Protein AF-B8JEG2-F1 (afdb_monomer)

pLDDT: mean 85.92, std 12.26, range [55.47, 95.88]

Solvent-accessible surface area (backbone atoms only — not comparable to full-atom values): 5108 Å² total; per-residue (Å²): 84,69,77,40,60,75,85,69,54,61,93,88,61,60,70,34,65,43,34,44,24,74,44,70,71,52,41,56,50,51,51,52,33,38,30,74,67,64,41,64,32,27,72,49,80,39,79,43,79,53,98,47,100,83,55,77,74,43,64,27,36,40,31,29,25,48,53,92,45,35,65,61,49,45,53,34,29,47,76,69,68,52,58,87,37,49,51,80,131

Mean predicted aligned error: 5.69 Å

Organism: Anaeromyxobacter dehalogenans (strain ATCC BAA-258 / DSM 21875 / 2CP-1) (NCBI:txid455488)

Foldseek 3Di:
DDADAPVPPPDPFDKDWFFKFQDPVLVVLLVVLCVVLVFHKHKDKDFDDDPDPPDDTGIIIIIIGTPVCSVVSNVSCVVSVNDPGGDDD

Sequence (89 aa):
MARIPMEAFEEGTEIVRVYLAARLEEAQEVERALDGAGLEYGAETEDLAPPSAFRARRQGVGFWVDAPDADRGVEALERAGLVQGLVRR

Structure (mmCIF, N/CA/C/O backbone):
data_AF-B8JEG2-F1
#
_entry.id   AF-B8JEG2-F1
#
loop_
_atom_site.group_PDB
_atom_site.id
_atom_site.type_symbol
_atom_site.label_atom_id
_atom_site.label_alt_id
_atom_site.label_comp_id
_atom_site.label_asym_id
_atom_site.label_entity_id
_atom_site.label_seq_id
_atom_site.pdbx_PDB_ins_code
_atom_site.Cartn_x
_atom_site.Cartn_y
_atom_site.Cartn_z
_atom_site.occupancy
_atom_site.B_iso_or_equiv
_atom_site.auth_seq_id
_atom_site.auth_comp_id
_atom_site.auth_asym_id
_atom_site.auth_atom_id
_atom_site.pdbx_PDB_model_num
ATOM 1 N N . MET A 1 1 ? -13.599 2.036 -1.434 1.00 60.19 1 MET A N 1
ATOM 2 C CA . MET A 1 1 ? -13.699 3.089 -0.396 1.00 60.19 1 MET A CA 1
ATOM 3 C C . MET A 1 1 ? -12.491 3.987 -0.586 1.00 60.19 1 MET A C 1
ATOM 5 O O . MET A 1 1 ? -11.554 3.531 -1.209 1.00 60.19 1 MET A O 1
ATOM 9 N N . ALA A 1 2 ? -12.545 5.264 -0.225 1.00 71.25 2 ALA A N 1
ATOM 10 C CA . ALA A 1 2 ? -11.629 6.248 -0.798 1.00 71.25 2 ALA A CA 1
ATOM 11 C C . ALA A 1 2 ? -10.260 6.244 -0.110 1.00 71.25 2 ALA A C 1
ATOM 13 O O . ALA A 1 2 ? -10.194 6.358 1.108 1.00 71.25 2 ALA A O 1
ATOM 14 N N . ARG A 1 3 ? -9.190 6.196 -0.910 1.00 85.88 3 ARG A N 1
ATOM 15 C CA . ARG A 1 3 ? -7.861 6.704 -0.551 1.00 85.88 3 ARG A CA 1
ATOM 16 C C . ARG A 1 3 ? -7.979 7.920 0.379 1.00 85.88 3 ARG A C 1
ATOM 18 O O . ARG A 1 3 ? -8.618 8.909 0.007 1.00 85.88 3 ARG A O 1
ATOM 25 N N . ILE A 1 4 ? -7.332 7.864 1.536 1.00 88.94 4 ILE A N 1
ATOM 26 C CA . ILE A 1 4 ? -7.294 8.957 2.511 1.00 88.94 4 ILE A CA 1
ATOM 27 C C . ILE A 1 4 ? -5.936 9.670 2.459 1.00 88.94 4 ILE A C 1
ATOM 29 O O . ILE A 1 4 ? -4.928 9.058 2.092 1.00 88.94 4 ILE A O 1
ATOM 33 N N . PRO A 1 5 ? -5.870 10.982 2.753 1.00 85.50 5 PRO A N 1
ATOM 34 C CA . PRO A 1 5 ? -4.581 11.639 2.933 1.00 85.50 5 PRO A CA 1
ATOM 35 C C . PRO A 1 5 ? -3.872 11.039 4.154 1.00 85.50 5 PRO A C 1
ATOM 37 O O . PRO A 1 5 ? -4.529 10.636 5.110 1.00 85.50 5 PRO A O 1
ATOM 40 N N . MET A 1 6 ? -2.537 11.021 4.155 1.00 82.94 6 MET A N 1
ATOM 41 C CA . MET A 1 6 ? -1.769 10.471 5.284 1.00 82.94 6 MET A CA 1
ATOM 42 C C . MET A 1 6 ? -2.066 11.190 6.610 1.00 82.94 6 MET A C 1
ATOM 44 O O . MET A 1 6 ? -1.960 10.610 7.681 1.00 82.94 6 MET A O 1
ATOM 48 N N . GLU A 1 7 ? -2.475 12.453 6.543 1.00 81.19 7 GLU A N 1
ATOM 49 C CA . GLU A 1 7 ? -2.853 13.267 7.702 1.00 81.19 7 GLU A CA 1
ATOM 50 C C . GLU A 1 7 ? -4.223 12.889 8.292 1.00 81.19 7 GLU A C 1
ATOM 52 O O . GLU A 1 7 ? -4.570 13.362 9.369 1.00 81.19 7 GLU A O 1
ATOM 57 N N . ALA A 1 8 ? -5.024 12.083 7.583 1.00 81.12 8 ALA A N 1
ATOM 58 C CA . ALA A 1 8 ? -6.328 11.618 8.058 1.00 81.12 8 ALA A CA 1
ATOM 59 C C . ALA A 1 8 ? -6.255 10.315 8.864 1.00 81.12 8 ALA A C 1
ATOM 61 O O . ALA A 1 8 ? -7.260 9.936 9.463 1.00 81.12 8 ALA A O 1
ATOM 62 N N . PHE A 1 9 ? -5.100 9.647 8.901 1.00 78.62 9 PHE A N 1
ATOM 63 C CA . PHE A 1 9 ? -4.876 8.586 9.876 1.00 78.62 9 PHE A CA 1
ATOM 64 C C . PHE A 1 9 ? -4.949 9.182 11.287 1.00 78.62 9 PHE A C 1
ATOM 66 O O . PHE A 1 9 ? -4.384 10.249 11.536 1.00 78.62 9 PHE A O 1
ATOM 73 N N . GLU A 1 10 ? -5.676 8.529 12.199 1.00 75.50 10 GLU A N 1
ATOM 74 C CA . GLU A 1 10 ? -5.865 9.056 13.554 1.00 75.50 10 GLU A CA 1
ATOM 75 C C . GLU A 1 10 ? -4.515 9.292 14.255 1.00 75.50 10 GLU A C 1
ATOM 77 O O . GLU A 1 10 ? -3.549 8.540 14.094 1.00 75.50 10 GLU A O 1
ATOM 82 N N . GLU A 1 11 ? -4.433 10.361 15.049 1.00 70.31 11 GLU A N 1
ATOM 83 C CA . GLU A 1 11 ? -3.206 10.714 15.760 1.00 70.31 11 GLU A CA 1
ATOM 84 C C . GLU A 1 11 ? -2.854 9.613 16.779 1.00 70.31 11 GLU A C 1
ATOM 86 O O . GLU A 1 11 ? -3.600 9.355 17.723 1.00 70.31 11 GLU A O 1
ATOM 91 N N . GLY A 1 12 ? -1.710 8.950 16.579 1.00 69.75 12 GLY A N 1
ATOM 92 C CA . GLY A 1 12 ? -1.291 7.787 17.372 1.00 69.75 12 GLY A CA 1
ATOM 93 C C . GLY A 1 12 ? -1.555 6.430 16.713 1.00 69.75 12 GLY A C 1
ATOM 94 O O . GLY A 1 12 ? -1.159 5.409 17.279 1.00 69.75 12 GLY A O 1
ATOM 95 N N . THR A 1 13 ? -2.154 6.403 15.522 1.00 76.00 13 THR A N 1
ATOM 96 C CA . THR A 1 13 ? -2.326 5.175 14.745 1.00 76.00 13 THR A CA 1
ATOM 97 C C . THR A 1 13 ? -1.017 4.755 14.093 1.00 76.00 13 THR A C 1
ATOM 99 O O . THR A 1 13 ? -0.347 5.521 13.399 1.00 76.00 13 THR A O 1
ATOM 102 N N . GLU A 1 14 ? -0.636 3.503 14.333 1.00 86.56 14 GLU A N 1
ATOM 103 C CA . GLU A 1 14 ? 0.479 2.880 13.638 1.00 86.56 14 GLU A CA 1
ATOM 104 C C . GLU A 1 14 ? 0.039 2.539 12.213 1.00 86.56 14 GLU A C 1
ATOM 106 O O . GLU A 1 14 ? -0.832 1.694 12.010 1.00 86.56 14 GLU A O 1
ATOM 111 N N . ILE A 1 15 ? 0.654 3.192 11.231 1.00 90.44 15 ILE A N 1
ATOM 112 C CA . ILE A 1 15 ? 0.452 2.904 9.811 1.00 90.44 15 ILE A CA 1
ATOM 113 C C . ILE A 1 15 ? 1.608 2.073 9.261 1.00 90.44 15 ILE A C 1
ATOM 115 O O . ILE A 1 15 ? 2.780 2.305 9.567 1.00 90.44 15 ILE A O 1
ATOM 119 N N . VAL A 1 16 ? 1.286 1.101 8.415 1.00 92.44 16 VAL A N 1
ATOM 120 C CA . VAL A 1 16 ? 2.249 0.151 7.854 1.00 92.44 16 VAL A CA 1
ATOM 121 C C . VAL A 1 16 ? 2.218 0.240 6.340 1.00 92.44 16 VAL A C 1
ATOM 123 O O . VAL A 1 16 ? 1.158 0.152 5.720 1.00 92.44 16 VAL A O 1
ATOM 126 N N . ARG A 1 17 ? 3.397 0.378 5.724 1.00 93.81 17 ARG A N 1
ATOM 127 C CA . ARG A 1 17 ? 3.518 0.303 4.266 1.00 93.81 17 ARG A CA 1
ATOM 128 C C . ARG A 1 17 ? 3.318 -1.140 3.820 1.00 93.81 17 ARG A C 1
ATOM 130 O O . ARG A 1 17 ? 4.126 -1.996 4.168 1.00 93.81 17 ARG A O 1
ATOM 137 N N . VAL A 1 18 ? 2.293 -1.389 3.014 1.00 94.38 18 VAL A N 1
ATOM 138 C CA . VAL A 1 18 ? 1.982 -2.723 2.478 1.00 94.38 18 VAL A CA 1
ATOM 139 C C . VAL A 1 18 ? 2.495 -2.918 1.056 1.00 94.38 18 VAL A C 1
ATOM 141 O O . VAL A 1 18 ? 2.818 -4.042 0.676 1.00 94.38 18 VAL A O 1
ATOM 144 N N . TYR A 1 19 ? 2.635 -1.841 0.275 1.00 94.69 19 TYR A N 1
ATOM 145 C CA . TYR A 1 19 ? 3.070 -1.936 -1.119 1.00 94.69 19 TYR A CA 1
ATOM 146 C C . TYR A 1 19 ? 3.885 -0.726 -1.578 1.00 94.69 19 TYR A C 1
ATOM 148 O O . TYR A 1 19 ? 3.702 0.387 -1.085 1.00 94.69 19 TYR A O 1
ATOM 156 N N . LEU A 1 20 ? 4.757 -0.945 -2.561 1.00 94.25 20 LEU A N 1
ATOM 157 C CA . LEU A 1 20 ? 5.478 0.088 -3.295 1.00 94.25 20 LEU A CA 1
ATOM 158 C C . LEU A 1 20 ? 5.352 -0.163 -4.801 1.00 94.25 20 LEU A C 1
ATOM 160 O O . LEU A 1 20 ? 5.991 -1.060 -5.349 1.00 94.25 20 LEU A O 1
ATOM 164 N N . ALA A 1 21 ? 4.541 0.651 -5.472 1.00 93.56 21 ALA A N 1
ATOM 165 C CA . ALA A 1 21 ? 4.360 0.591 -6.916 1.00 93.56 21 ALA A CA 1
ATOM 166 C C . ALA A 1 21 ? 5.438 1.411 -7.631 1.00 93.56 21 ALA A C 1
ATOM 168 O O . ALA A 1 21 ? 5.659 2.582 -7.323 1.00 93.56 21 ALA A O 1
ATOM 169 N N . ALA A 1 22 ? 6.093 0.821 -8.628 1.00 90.62 22 ALA A N 1
ATOM 170 C CA . ALA A 1 22 ? 7.121 1.494 -9.426 1.00 90.62 22 ALA A CA 1
ATOM 171 C C . ALA A 1 22 ? 6.560 2.151 -10.699 1.00 90.62 22 ALA A C 1
ATOM 173 O O . ALA A 1 22 ? 7.294 2.836 -11.419 1.00 90.62 22 ALA A O 1
ATOM 174 N N . ARG A 1 23 ? 5.287 1.894 -11.026 1.00 89.88 23 ARG A N 1
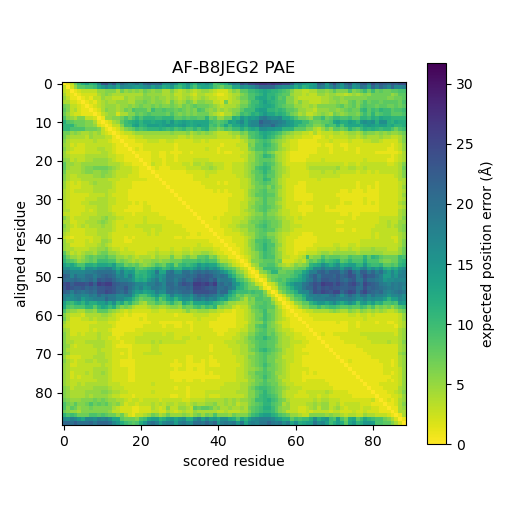ATOM 175 C CA . ARG A 1 23 ? 4.597 2.399 -12.222 1.00 89.88 23 ARG A CA 1
ATOM 176 C C . ARG A 1 23 ? 3.188 2.868 -11.870 1.00 89.88 23 ARG A C 1
ATOM 178 O O . ARG A 1 23 ? 2.567 2.330 -10.962 1.00 89.88 23 ARG A O 1
ATOM 185 N N . LEU A 1 24 ? 2.663 3.819 -12.643 1.00 89.81 24 LEU A N 1
ATOM 186 C CA . LEU A 1 24 ? 1.299 4.328 -12.459 1.00 89.81 24 LEU A CA 1
ATOM 187 C C . LEU A 1 24 ? 0.234 3.236 -12.644 1.00 89.81 24 LEU A C 1
ATOM 189 O O . LEU A 1 24 ? -0.703 3.162 -11.862 1.00 89.81 24 LEU A O 1
ATOM 193 N N . GLU A 1 25 ? 0.389 2.383 -13.658 1.00 92.62 25 GLU A N 1
ATOM 194 C CA . GLU A 1 25 ? -0.541 1.275 -13.934 1.00 92.62 25 GLU A CA 1
ATOM 195 C C . GLU A 1 25 ? -0.626 0.308 -12.746 1.00 92.62 25 GLU A C 1
ATOM 197 O O . GLU A 1 25 ? -1.713 -0.074 -12.325 1.00 92.62 25 GLU A O 1
ATOM 202 N N . GLU A 1 26 ? 0.527 -0.012 -12.158 1.00 93.44 26 GLU A N 1
ATOM 203 C CA . GLU A 1 26 ? 0.626 -0.849 -10.963 1.00 93.44 26 GLU A CA 1
ATOM 204 C C . GLU A 1 26 ? -0.018 -0.165 -9.749 1.00 93.44 26 GLU A C 1
ATOM 206 O O . GLU A 1 26 ? -0.773 -0.796 -9.018 1.00 93.44 26 GLU A O 1
ATOM 211 N N . ALA A 1 27 ? 0.205 1.140 -9.559 1.00 93.94 27 ALA A N 1
ATOM 212 C CA . ALA A 1 27 ? -0.440 1.898 -8.488 1.00 93.94 27 ALA A CA 1
ATOM 213 C C . ALA A 1 27 ? -1.977 1.847 -8.603 1.00 93.94 27 ALA A C 1
ATOM 215 O O . ALA A 1 27 ? -2.662 1.601 -7.617 1.00 93.94 27 ALA A O 1
ATOM 216 N N . GLN A 1 28 ? -2.521 1.980 -9.816 1.00 95.06 28 GLN A N 1
ATOM 217 C CA . GLN A 1 28 ? -3.963 1.866 -10.069 1.00 95.06 28 GLN A CA 1
ATOM 218 C C . GLN A 1 28 ? -4.507 0.446 -9.846 1.00 95.06 28 GLN A C 1
ATOM 220 O O . GLN A 1 28 ? -5.696 0.262 -9.580 1.00 95.06 28 GLN A O 1
ATOM 225 N N . GLU A 1 29 ? -3.685 -0.591 -10.013 1.00 95.69 29 GLU A N 1
ATOM 226 C CA . GLU A 1 29 ? -4.055 -1.968 -9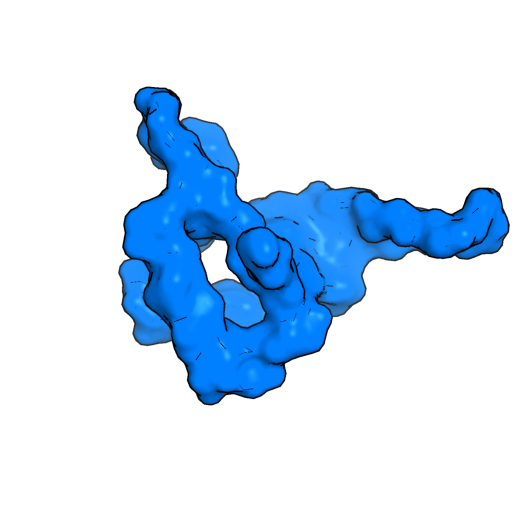.667 1.00 95.69 29 GLU A CA 1
ATOM 227 C C . GLU A 1 29 ? -4.116 -2.172 -8.154 1.00 95.69 29 GLU A C 1
ATOM 229 O O . GLU A 1 29 ? -5.068 -2.778 -7.663 1.00 95.69 29 GLU A O 1
ATOM 234 N N . VAL A 1 30 ? -3.156 -1.606 -7.423 1.00 95.62 30 VAL A N 1
ATOM 235 C CA . VAL A 1 30 ? -3.123 -1.619 -5.955 1.00 95.62 30 VAL A CA 1
ATOM 236 C C . VAL A 1 30 ? -4.339 -0.895 -5.379 1.00 95.62 30 VAL A C 1
ATOM 238 O O . VAL A 1 30 ? -5.041 -1.473 -4.551 1.00 95.62 30 VAL A O 1
ATOM 241 N N . GLU A 1 31 ? -4.648 0.314 -5.866 1.00 95.62 31 GLU A N 1
ATOM 242 C CA . GLU A 1 31 ? -5.841 1.075 -5.457 1.00 95.62 31 GLU A CA 1
ATOM 243 C C . GLU A 1 31 ? -7.114 0.236 -5.626 1.00 95.62 31 GLU A C 1
ATOM 245 O O . GLU A 1 31 ? -7.881 0.065 -4.683 1.00 95.62 31 GLU A O 1
ATOM 250 N N . ARG A 1 32 ? -7.299 -0.391 -6.796 1.00 95.88 32 ARG A N 1
ATOM 251 C CA . ARG A 1 32 ? -8.460 -1.256 -7.061 1.00 95.88 32 ARG A CA 1
A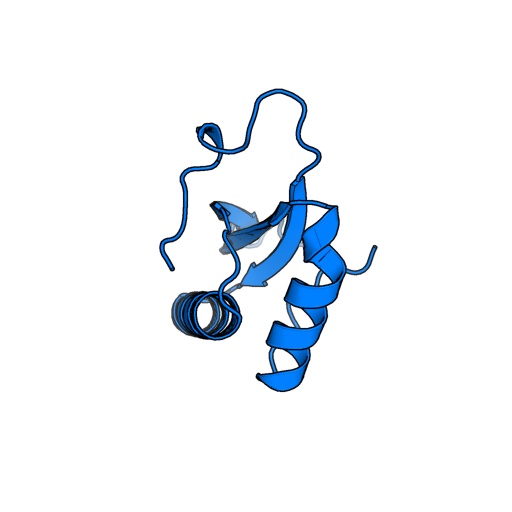TOM 252 C C . ARG A 1 32 ? -8.528 -2.472 -6.137 1.00 95.88 32 ARG A C 1
ATOM 254 O O . ARG A 1 32 ? -9.626 -2.871 -5.748 1.00 95.88 32 ARG A O 1
ATOM 261 N N . ALA A 1 33 ? -7.389 -3.081 -5.810 1.00 95.69 33 ALA A N 1
ATOM 262 C CA . ALA A 1 33 ? -7.336 -4.243 -4.928 1.00 95.69 33 ALA A CA 1
ATOM 263 C C . ALA A 1 33 ? -7.714 -3.881 -3.482 1.00 95.69 33 ALA A C 1
ATOM 265 O O . ALA A 1 33 ? -8.525 -4.580 -2.870 1.00 95.69 33 ALA A O 1
ATOM 266 N N . LEU A 1 34 ? -7.179 -2.773 -2.960 1.00 94.81 34 LEU A N 1
ATOM 267 C CA . L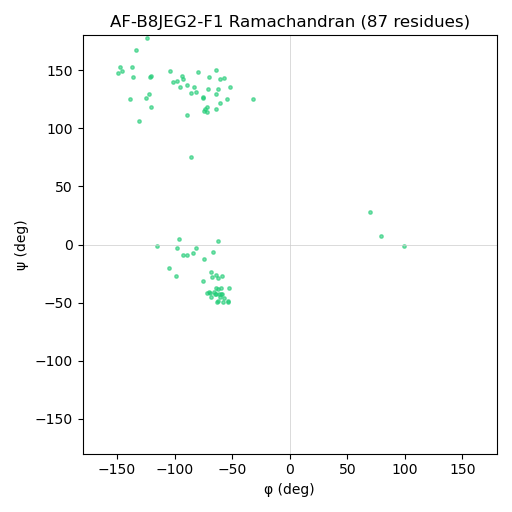EU A 1 34 ? -7.485 -2.281 -1.613 1.00 94.81 34 LEU A CA 1
ATOM 268 C C . LEU A 1 34 ? -8.928 -1.761 -1.520 1.00 94.81 34 LEU A C 1
ATOM 270 O O . LEU A 1 34 ? -9.654 -2.122 -0.590 1.00 94.81 34 LEU A O 1
ATOM 274 N N . ASP A 1 35 ? -9.391 -1.029 -2.538 1.00 95.44 35 ASP A N 1
ATOM 275 C CA . ASP A 1 35 ? -10.782 -0.584 -2.665 1.00 95.44 35 ASP A CA 1
ATOM 276 C C . ASP A 1 35 ? -11.754 -1.768 -2.644 1.00 95.44 35 ASP A C 1
ATOM 278 O O . ASP A 1 35 ? -12.770 -1.728 -1.944 1.00 95.44 35 ASP A O 1
ATOM 282 N N . GLY A 1 36 ? -11.448 -2.819 -3.414 1.00 94.50 36 GLY A N 1
ATOM 283 C CA . GLY A 1 36 ? -12.251 -4.038 -3.504 1.00 94.50 36 GLY A CA 1
ATOM 284 C C . GLY A 1 36 ? -12.249 -4.867 -2.218 1.00 94.50 36 GLY A C 1
ATOM 285 O O . GLY A 1 36 ? -13.196 -5.613 -1.972 1.00 94.50 36 GLY A O 1
ATOM 286 N N . ALA A 1 37 ? -11.223 -4.713 -1.379 1.00 93.31 37 ALA A N 1
ATOM 287 C CA . ALA A 1 37 ? -11.160 -5.294 -0.040 1.00 93.31 37 ALA A CA 1
ATOM 288 C C . ALA A 1 37 ? -11.872 -4.440 1.027 1.00 93.31 37 ALA A C 1
ATOM 290 O O . ALA A 1 37 ? -12.030 -4.899 2.161 1.00 93.31 37 ALA A O 1
ATOM 291 N N . GLY A 1 38 ? -12.320 -3.231 0.667 1.00 94.38 38 GLY A N 1
ATOM 292 C CA . GLY A 1 38 ? -12.973 -2.297 1.582 1.00 94.38 38 GLY A CA 1
ATOM 293 C C . GLY A 1 38 ? -12.024 -1.708 2.626 1.00 94.38 38 GLY A C 1
ATOM 294 O O . GLY A 1 38 ? -12.477 -1.398 3.722 1.00 94.38 38 GLY A O 1
ATOM 295 N N . LEU A 1 39 ? -10.731 -1.604 2.308 1.00 92.88 39 LEU A N 1
ATOM 296 C CA . LEU A 1 39 ? -9.711 -1.062 3.204 1.00 92.88 39 LEU A CA 1
ATOM 297 C C . LEU A 1 39 ? -9.525 0.437 2.969 1.00 92.88 39 LEU A C 1
ATOM 299 O O . LEU A 1 39 ? -9.565 0.904 1.828 1.00 92.88 39 LEU A O 1
ATOM 303 N N . GLU A 1 40 ? -9.297 1.176 4.048 1.00 93.81 40 GLU A N 1
ATOM 304 C CA . GLU A 1 40 ? -8.802 2.548 3.977 1.00 93.81 40 GLU A CA 1
ATOM 305 C C . GLU A 1 40 ? -7.283 2.513 3.826 1.00 93.81 40 GLU A C 1
ATOM 307 O O . GLU A 1 40 ? -6.59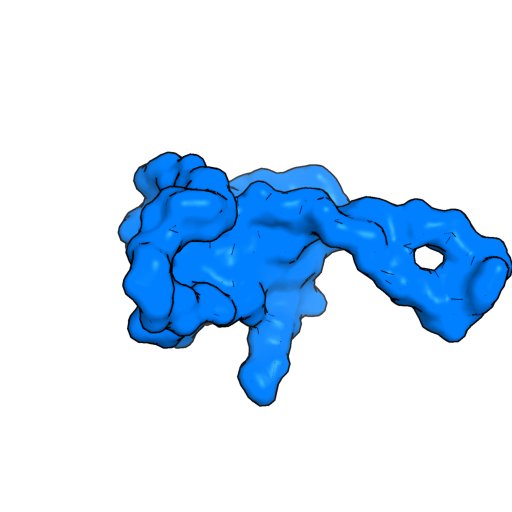6 1.716 4.467 1.00 93.81 40 GLU A O 1
ATOM 312 N N . TYR A 1 41 ? -6.755 3.339 2.927 1.00 94.19 41 TYR A N 1
ATOM 313 C CA . TYR A 1 41 ? -5.322 3.403 2.675 1.00 94.19 41 TYR A CA 1
ATOM 314 C C . TYR A 1 41 ? -4.874 4.814 2.322 1.00 94.19 41 TYR A C 1
ATOM 316 O O . TYR A 1 41 ? -5.593 5.586 1.684 1.00 94.19 41 TYR A O 1
ATOM 324 N N . GLY A 1 42 ? -3.637 5.112 2.693 1.00 94.38 42 GLY A N 1
ATOM 325 C CA . GLY A 1 42 ? -2.887 6.266 2.238 1.00 94.38 42 GLY A CA 1
ATOM 326 C C . GLY A 1 42 ? -2.032 5.901 1.035 1.00 94.38 42 GLY A C 1
ATOM 327 O O . GLY A 1 42 ? -1.514 4.787 0.942 1.00 94.38 42 GLY A O 1
ATOM 328 N N . ALA A 1 43 ? -1.879 6.846 0.111 1.00 93.75 43 ALA A N 1
ATOM 329 C CA . ALA A 1 43 ? -0.981 6.699 -1.027 1.00 93.75 43 ALA A CA 1
ATOM 330 C C . ALA A 1 43 ? -0.220 8.000 -1.286 1.00 93.75 43 ALA A C 1
ATOM 332 O O . ALA A 1 43 ? -0.827 9.057 -1.502 1.00 93.75 43 ALA A O 1
ATOM 333 N N . GLU A 1 44 ? 1.105 7.896 -1.313 1.00 91.31 44 GLU A N 1
ATOM 334 C CA . GLU A 1 44 ? 2.043 9.003 -1.491 1.00 91.31 44 GLU A CA 1
ATOM 335 C C . GLU A 1 44 ? 3.142 8.637 -2.473 1.00 91.31 44 GLU A C 1
ATOM 337 O O . GLU A 1 44 ? 3.617 7.501 -2.530 1.00 91.31 44 GLU A O 1
ATOM 342 N N . THR A 1 45 ? 3.555 9.631 -3.253 1.00 89.75 45 THR A N 1
ATOM 343 C CA . THR A 1 45 ? 4.681 9.488 -4.166 1.00 89.75 45 THR A CA 1
ATOM 344 C C . THR A 1 45 ? 5.984 9.527 -3.375 1.00 89.75 45 THR A C 1
ATOM 346 O O . THR A 1 45 ? 6.250 10.496 -2.669 1.00 89.75 45 THR A O 1
ATOM 349 N N . GLU A 1 46 ? 6.829 8.517 -3.553 1.00 84.12 46 GLU A N 1
ATOM 350 C CA . GLU A 1 46 ? 8.145 8.428 -2.920 1.00 84.12 46 GLU A CA 1
ATOM 351 C C . GLU A 1 46 ? 9.259 8.350 -3.977 1.00 84.12 46 GLU A C 1
ATOM 353 O O . GLU A 1 46 ? 9.108 7.731 -5.036 1.00 84.12 46 GLU A O 1
ATOM 358 N N . ASP A 1 47 ? 10.416 8.951 -3.685 1.00 80.06 47 ASP A N 1
ATOM 359 C CA . ASP A 1 47 ? 11.624 8.771 -4.495 1.00 80.06 47 ASP A CA 1
ATOM 360 C C . ASP A 1 47 ? 12.216 7.371 -4.240 1.00 80.06 47 ASP A C 1
ATOM 362 O O . ASP A 1 47 ? 12.694 7.055 -3.150 1.00 80.06 47 ASP A O 1
ATOM 366 N N . LEU A 1 48 ? 12.259 6.532 -5.275 1.00 71.81 48 LEU A N 1
ATOM 367 C CA . LEU A 1 48 ? 12.964 5.254 -5.255 1.00 71.81 48 LEU A CA 1
ATOM 368 C C . LEU A 1 48 ? 14.471 5.524 -5.287 1.00 71.81 48 LEU A C 1
ATOM 370 O O . LEU A 1 48 ? 15.015 6.016 -6.286 1.00 71.81 48 LEU A O 1
ATOM 374 N N . ALA A 1 49 ? 15.160 5.172 -4.201 1.00 62.50 49 ALA A N 1
ATOM 375 C CA . ALA A 1 49 ? 16.610 5.278 -4.124 1.00 62.50 49 ALA A CA 1
ATOM 376 C C . ALA A 1 49 ? 17.261 4.397 -5.210 1.00 62.50 49 ALA A C 1
ATOM 378 O O . ALA A 1 49 ? 17.033 3.182 -5.242 1.00 62.50 49 ALA A O 1
ATOM 379 N N . PRO A 1 50 ? 18.075 4.961 -6.120 1.00 58.47 50 PRO A N 1
ATOM 380 C CA . PRO A 1 50 ? 18.785 4.142 -7.082 1.00 58.47 50 PRO A CA 1
ATOM 381 C C . PRO A 1 50 ? 19.888 3.340 -6.368 1.00 58.47 50 PRO A C 1
ATOM 383 O O . PRO A 1 50 ? 20.565 3.875 -5.490 1.00 58.47 50 PRO A O 1
ATOM 386 N N . PRO A 1 51 ? 20.159 2.089 -6.786 1.00 58.78 51 PRO A N 1
ATOM 387 C CA . PRO A 1 51 ? 21.249 1.283 -6.225 1.00 58.78 51 PRO A CA 1
ATOM 388 C C . PRO A 1 51 ? 22.650 1.842 -6.540 1.00 58.78 51 PRO A C 1
ATOM 390 O O . PRO A 1 51 ? 23.649 1.327 -6.048 1.00 58.78 51 PRO A O 1
ATOM 393 N N . SER A 1 52 ? 22.756 2.887 -7.369 1.00 56.62 52 SER A N 1
ATOM 394 C CA . SER A 1 52 ? 24.007 3.589 -7.646 1.00 56.62 52 SER A CA 1
ATOM 395 C C . SER A 1 52 ? 23.764 5.067 -7.956 1.00 56.62 52 SER A C 1
ATOM 397 O O . SER A 1 52 ? 22.759 5.433 -8.567 1.00 56.62 52 SER A O 1
ATOM 399 N N . ALA A 1 53 ? 24.724 5.918 -7.583 1.00 59.31 53 ALA A N 1
ATOM 400 C CA . ALA A 1 53 ? 24.675 7.382 -7.693 1.00 59.31 53 ALA A CA 1
ATOM 401 C C . ALA A 1 53 ? 24.549 7.949 -9.131 1.00 59.31 53 ALA A C 1
ATOM 403 O O . ALA A 1 53 ? 24.561 9.161 -9.309 1.00 59.31 53 ALA A O 1
ATOM 404 N N . PHE A 1 54 ? 24.432 7.097 -10.157 1.00 56.59 54 PHE A N 1
ATOM 405 C CA . PHE A 1 54 ? 24.420 7.475 -11.578 1.00 56.59 54 PHE A CA 1
ATOM 406 C C . PHE A 1 54 ? 23.097 7.195 -12.311 1.00 56.59 54 PHE A C 1
ATOM 408 O O . PHE A 1 54 ? 22.993 7.495 -13.500 1.00 56.59 54 PHE A O 1
ATOM 415 N N . ARG A 1 55 ? 22.073 6.627 -11.655 1.00 58.16 55 ARG A N 1
ATOM 416 C CA . ARG A 1 55 ? 20.740 6.471 -12.269 1.00 58.16 55 ARG A CA 1
ATOM 417 C C . ARG A 1 55 ? 19.804 7.592 -11.830 1.00 58.16 55 ARG A C 1
ATOM 419 O O . ARG A 1 55 ? 19.800 7.980 -10.667 1.00 58.16 55 ARG A O 1
ATOM 426 N N . ALA A 1 56 ? 18.994 8.078 -12.771 1.00 61.66 56 ALA A N 1
ATOM 427 C CA . ALA A 1 56 ? 17.910 9.012 -12.491 1.00 61.66 56 ALA A CA 1
ATOM 428 C C . ALA A 1 56 ? 17.017 8.467 -11.362 1.00 61.66 56 ALA A C 1
ATOM 430 O O . ALA A 1 56 ? 16.678 7.278 -11.372 1.00 61.66 56 ALA A O 1
ATOM 431 N N . ARG A 1 57 ? 16.652 9.335 -10.407 1.00 63.84 57 ARG A N 1
ATOM 432 C CA . ARG A 1 57 ? 15.656 9.024 -9.372 1.00 63.84 57 ARG A CA 1
ATOM 433 C C . ARG A 1 57 ? 14.384 8.560 -10.071 1.00 63.84 57 ARG A C 1
ATOM 435 O O . ARG A 1 57 ? 13.900 9.238 -10.977 1.00 63.84 57 ARG A O 1
ATOM 442 N N . ARG A 1 58 ? 13.891 7.378 -9.710 1.00 71.50 58 ARG A N 1
ATOM 443 C CA . ARG A 1 58 ? 12.582 6.913 -10.174 1.00 71.50 58 ARG A CA 1
ATOM 444 C C . ARG A 1 58 ? 11.578 7.260 -9.093 1.00 71.50 58 ARG A C 1
ATOM 446 O O . ARG A 1 58 ? 11.877 7.052 -7.931 1.00 71.50 58 ARG A O 1
ATOM 453 N N . GLN A 1 59 ? 10.423 7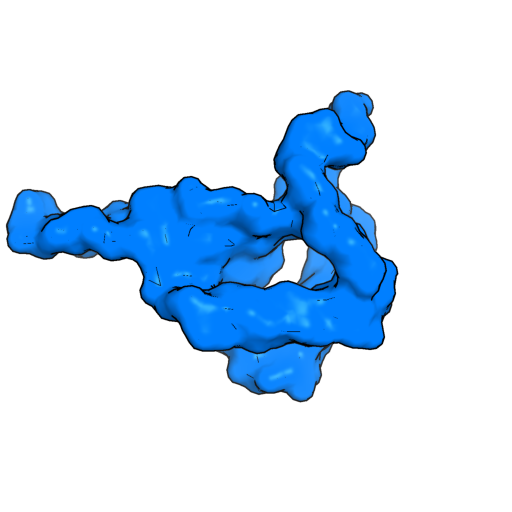.785 -9.465 1.00 82.56 59 GLN A N 1
ATOM 454 C CA . GLN A 1 59 ? 9.331 7.990 -8.519 1.00 82.56 59 GLN A CA 1
ATOM 455 C C . GLN A 1 59 ? 8.476 6.724 -8.481 1.00 82.56 59 GLN A C 1
ATOM 457 O O . GLN A 1 59 ? 8.229 6.117 -9.525 1.00 82.56 59 GLN A O 1
ATOM 462 N N . GLY A 1 60 ? 8.080 6.318 -7.282 1.00 89.19 60 GLY A N 1
ATOM 463 C CA . GLY A 1 60 ? 7.107 5.263 -7.028 1.00 89.19 60 GLY A CA 1
ATOM 464 C C . GLY A 1 60 ? 5.963 5.789 -6.170 1.00 89.19 60 GLY A C 1
ATOM 465 O O . GLY A 1 60 ? 5.974 6.949 -5.768 1.00 89.19 60 GLY A O 1
ATOM 466 N N . VAL A 1 61 ? 4.981 4.940 -5.892 1.00 93.25 61 VAL A N 1
ATOM 467 C CA . VAL A 1 61 ? 3.875 5.239 -4.977 1.00 93.25 61 VAL A CA 1
ATOM 468 C C . VAL A 1 61 ? 3.892 4.210 -3.860 1.00 93.25 61 VAL A C 1
ATOM 470 O O . VAL A 1 61 ? 3.766 3.012 -4.121 1.00 93.25 61 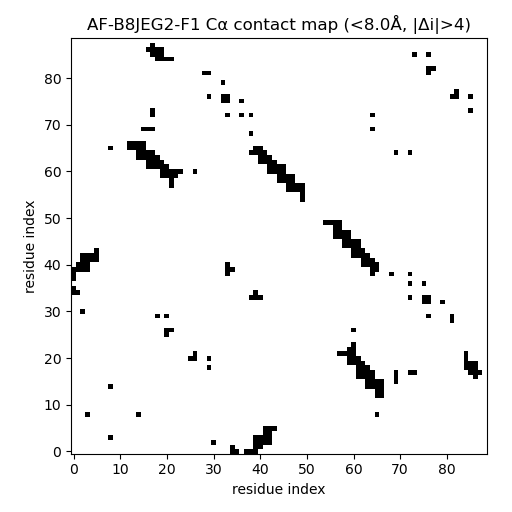VAL A O 1
ATOM 473 N N . GLY A 1 62 ? 4.088 4.673 -2.631 1.00 94.12 62 GLY A N 1
ATOM 474 C CA . GLY A 1 62 ? 3.899 3.853 -1.445 1.00 94.12 62 GLY A CA 1
ATOM 475 C C . GLY A 1 62 ? 2.417 3.768 -1.092 1.00 94.12 62 GLY A C 1
ATOM 476 O O . GLY A 1 62 ? 1.656 4.703 -1.347 1.00 94.12 62 GLY A O 1
ATOM 477 N N . PHE A 1 63 ? 2.014 2.639 -0.519 1.00 94.94 63 PHE A N 1
ATOM 478 C CA . PHE A 1 63 ? 0.664 2.411 -0.015 1.00 94.94 63 PHE A CA 1
ATOM 479 C C . PHE A 1 63 ? 0.727 1.989 1.445 1.00 94.94 63 PHE A C 1
ATOM 481 O O . PHE A 1 63 ? 1.416 1.019 1.779 1.00 94.94 63 PHE A O 1
ATOM 488 N N . TRP A 1 64 ? -0.007 2.700 2.295 1.00 94.81 64 TRP A N 1
ATOM 489 C CA . TRP A 1 64 ? -0.059 2.487 3.737 1.00 94.81 64 TRP A CA 1
ATOM 490 C C . TRP A 1 64 ? -1.478 2.195 4.185 1.00 94.81 64 TRP A C 1
ATOM 492 O O . TRP A 1 64 ? -2.423 2.776 3.662 1.00 94.81 64 TRP A O 1
ATOM 502 N N . VAL A 1 65 ? -1.612 1.324 5.172 1.00 94.00 65 VAL A N 1
ATOM 503 C CA . VAL A 1 65 ? -2.875 1.018 5.852 1.00 94.00 65 VAL A CA 1
ATOM 504 C C . VAL A 1 65 ? -2.634 1.022 7.355 1.00 94.00 65 VAL A C 1
ATOM 506 O O . VAL A 1 65 ? -1.480 0.981 7.796 1.00 94.00 65 VAL A O 1
ATOM 509 N N . ASP A 1 66 ? -3.703 1.015 8.141 1.00 93.12 66 ASP A N 1
ATOM 510 C CA . ASP A 1 66 ? -3.597 0.832 9.585 1.00 93.12 66 ASP A CA 1
ATOM 511 C C . ASP A 1 66 ? -2.965 -0.526 9.919 1.00 93.12 66 ASP A C 1
ATOM 513 O O . ASP A 1 66 ? -3.235 -1.541 9.271 1.00 93.12 66 ASP A O 1
ATOM 517 N N . ALA A 1 67 ? -2.130 -0.574 10.959 1.00 91.88 67 ALA A N 1
ATOM 518 C CA . ALA A 1 67 ? -1.445 -1.795 11.379 1.00 91.88 67 ALA A CA 1
ATOM 519 C C . ALA A 1 67 ? -2.379 -3.007 11.604 1.00 91.88 67 ALA A C 1
ATOM 521 O O . ALA A 1 67 ? -1.976 -4.113 11.230 1.00 91.88 67 ALA A O 1
ATOM 522 N N . PRO A 1 68 ? -3.606 -2.857 12.153 1.00 92.50 68 PRO A N 1
ATOM 523 C CA . PRO A 1 68 ? -4.566 -3.958 12.261 1.00 92.50 68 PRO A CA 1
ATOM 524 C C . PRO A 1 68 ? -5.049 -4.507 10.911 1.00 92.50 68 PRO A C 1
ATOM 526 O O . PRO A 1 68 ? -5.420 -5.676 10.828 1.00 92.50 68 PRO A O 1
ATOM 529 N N . ASP A 1 69 ? -5.027 -3.690 9.857 1.00 93.38 69 ASP A N 1
ATOM 530 C CA . ASP A 1 69 ? -5.462 -4.058 8.508 1.00 93.38 69 ASP A CA 1
ATOM 531 C C . ASP A 1 69 ? -4.303 -4.463 7.586 1.00 93.38 69 ASP A C 1
ATOM 533 O O . ASP A 1 69 ? -4.541 -4.909 6.462 1.00 93.38 69 ASP A O 1
ATOM 537 N N . ALA A 1 70 ? -3.054 -4.381 8.056 1.00 93.25 70 ALA A N 1
ATOM 538 C CA . ALA A 1 70 ? -1.864 -4.706 7.271 1.00 93.25 70 ALA A CA 1
ATOM 539 C C . ALA A 1 70 ? -1.926 -6.112 6.654 1.00 93.25 70 ALA A C 1
ATOM 541 O O . ALA A 1 70 ? -1.729 -6.260 5.447 1.00 93.25 70 ALA A O 1
ATOM 542 N N . ASP A 1 71 ? -2.265 -7.132 7.448 1.00 94.19 71 ASP A N 1
ATOM 543 C CA . ASP A 1 71 ? -2.331 -8.517 6.963 1.00 94.19 71 ASP A CA 1
ATOM 544 C C . ASP A 1 71 ? -3.458 -8.689 5.928 1.00 94.19 71 ASP A C 1
ATOM 546 O O . ASP A 1 71 ? -3.256 -9.290 4.874 1.00 94.19 71 ASP A O 1
ATOM 550 N N . ARG A 1 72 ? -4.621 -8.061 6.156 1.00 94.25 72 ARG A N 1
ATOM 551 C CA . ARG A 1 72 ? -5.743 -8.059 5.198 1.00 94.25 72 ARG A CA 1
ATOM 552 C C . ARG A 1 72 ? -5.381 -7.347 3.894 1.00 94.25 72 ARG A C 1
ATOM 554 O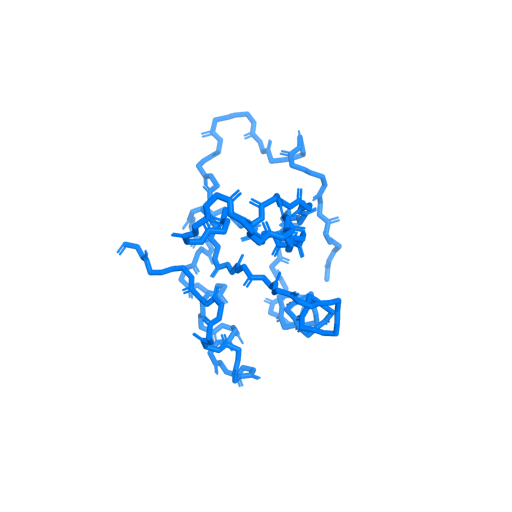 O . ARG A 1 72 ? -5.809 -7.779 2.822 1.00 94.25 72 ARG A O 1
ATOM 561 N N . GLY A 1 73 ? -4.605 -6.267 3.983 1.00 94.31 73 G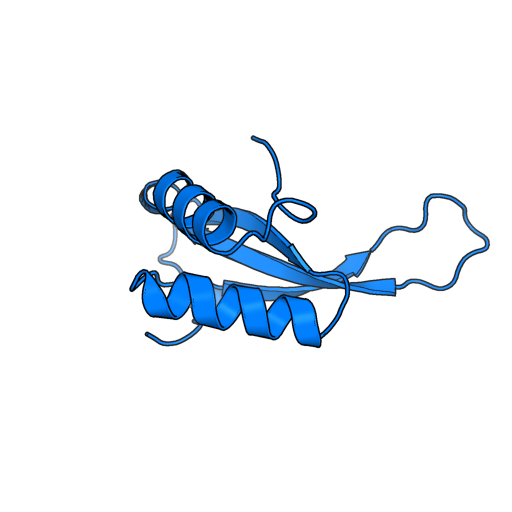LY A N 1
ATOM 562 C CA . GLY A 1 73 ? -4.072 -5.532 2.839 1.00 94.31 73 GLY A CA 1
ATOM 563 C C . GLY A 1 73 ? -3.124 -6.392 2.014 1.00 94.31 73 GLY A C 1
ATOM 564 O O . GLY A 1 73 ? -3.313 -6.518 0.805 1.00 94.31 73 GLY A O 1
ATOM 565 N N . VAL A 1 74 ? -2.165 -7.055 2.663 1.00 95.19 74 VAL A N 1
ATOM 566 C CA . VAL A 1 74 ? -1.245 -7.993 2.002 1.00 95.19 74 VAL A CA 1
ATOM 567 C C . VAL A 1 74 ? -2.019 -9.118 1.316 1.00 95.19 74 VAL A C 1
ATOM 569 O O . VAL A 1 74 ? -1.833 -9.333 0.121 1.00 95.19 74 VAL A O 1
ATOM 572 N N . GLU A 1 75 ? -2.958 -9.767 2.006 1.00 95.12 75 GLU A N 1
ATOM 573 C CA . GLU A 1 75 ? -3.775 -10.839 1.423 1.00 95.12 75 GLU A CA 1
ATOM 574 C C . GLU A 1 75 ? -4.599 -10.372 0.211 1.00 95.12 75 GLU A C 1
ATOM 576 O O . GLU A 1 75 ? -4.786 -11.119 -0.754 1.00 95.12 75 GLU A O 1
ATOM 581 N N . ALA A 1 76 ? -5.132 -9.146 0.241 1.00 95.19 76 ALA A N 1
ATOM 582 C CA . ALA A 1 76 ? -5.862 -8.574 -0.890 1.00 95.19 76 ALA A CA 1
ATOM 583 C C . ALA A 1 76 ? -4.964 -8.381 -2.116 1.00 95.19 76 ALA A C 1
ATOM 585 O O . ALA A 1 76 ? -5.366 -8.715 -3.234 1.00 95.19 76 ALA A O 1
ATOM 586 N N . LEU A 1 77 ? -3.743 -7.898 -1.899 1.00 95.69 77 LEU A N 1
ATOM 587 C CA . LEU A 1 77 ? -2.754 -7.674 -2.949 1.00 95.69 77 LEU A CA 1
ATOM 588 C C . LEU A 1 77 ? -2.216 -8.992 -3.514 1.00 95.69 77 LEU A C 1
ATOM 590 O O . LEU A 1 77 ? -2.134 -9.150 -4.733 1.00 95.69 77 LEU A O 1
ATOM 594 N N . GLU A 1 78 ? -1.956 -9.982 -2.661 1.00 95.50 78 GLU A N 1
ATOM 595 C CA . GLU A 1 78 ? -1.569 -11.329 -3.088 1.00 95.50 78 GLU A CA 1
ATOM 596 C C . GLU A 1 78 ? -2.651 -11.982 -3.956 1.00 95.50 78 GLU A C 1
ATOM 598 O O . GLU A 1 78 ? -2.348 -12.511 -5.028 1.00 95.50 78 GLU A O 1
ATOM 603 N N . ARG A 1 79 ? -3.928 -11.883 -3.556 1.00 95.25 79 ARG A N 1
ATOM 604 C CA . ARG A 1 79 ? -5.064 -12.378 -4.357 1.00 95.25 79 ARG A CA 1
ATOM 605 C C . ARG A 1 79 ? -5.198 -11.671 -5.706 1.00 95.25 79 ARG A C 1
ATOM 607 O O . ARG A 1 79 ? -5.680 -12.283 -6.657 1.00 95.25 79 ARG A O 1
ATOM 614 N N . ALA A 1 80 ? -4.771 -10.414 -5.794 1.00 93.25 80 ALA A N 1
ATOM 615 C CA . ALA A 1 80 ? -4.719 -9.649 -7.038 1.00 93.25 80 ALA A CA 1
ATOM 616 C C . ALA A 1 80 ? -3.465 -9.946 -7.889 1.00 93.25 80 ALA A C 1
ATOM 618 O O . ALA A 1 80 ? -3.340 -9.417 -8.990 1.00 93.25 80 ALA A O 1
ATOM 619 N N . GLY A 1 81 ? -2.539 -10.790 -7.413 1.00 95.06 81 GLY A N 1
ATOM 620 C CA . GLY A 1 81 ? -1.274 -11.098 -8.091 1.00 95.06 81 GLY A CA 1
ATOM 621 C C . GLY A 1 81 ? -0.189 -10.025 -7.925 1.00 95.06 81 GLY A C 1
ATOM 622 O O . GLY A 1 81 ? 0.883 -10.128 -8.526 1.00 95.06 81 GLY A O 1
ATOM 623 N N . LEU A 1 82 ? -0.434 -9.016 -7.087 1.00 94.00 82 LEU A N 1
ATOM 624 C CA . LEU A 1 82 ? 0.467 -7.901 -6.805 1.00 94.00 82 LEU A CA 1
ATOM 625 C C . LEU A 1 82 ? 1.449 -8.307 -5.703 1.00 94.00 82 LEU A C 1
ATOM 627 O O . LEU A 1 82 ? 1.309 -7.921 -4.549 1.00 94.00 82 LEU A O 1
ATOM 631 N N . VAL A 1 83 ? 2.437 -9.133 -6.054 1.00 91.81 83 VAL A N 1
ATOM 632 C CA . VAL A 1 83 ? 3.404 -9.687 -5.082 1.00 91.81 83 VAL A CA 1
ATOM 633 C C . VAL A 1 83 ? 4.787 -9.040 -5.136 1.00 91.81 83 VAL A C 1
ATOM 635 O O . VAL A 1 83 ? 5.556 -9.142 -4.186 1.00 91.81 83 VAL A O 1
ATOM 638 N N . GLN A 1 84 ? 5.132 -8.390 -6.249 1.00 89.56 84 GLN A N 1
ATOM 639 C CA . GLN A 1 84 ? 6.490 -7.879 -6.483 1.00 89.56 84 GLN A CA 1
ATOM 640 C C . GLN A 1 84 ? 6.798 -6.608 -5.683 1.00 89.56 84 GLN A C 1
ATOM 642 O O . GLN A 1 84 ? 7.947 -6.402 -5.302 1.00 89.56 84 GLN A O 1
ATOM 647 N N . GLY A 1 85 ? 5.789 -5.771 -5.428 1.00 87.25 85 GLY A N 1
ATOM 648 C CA . GLY A 1 85 ? 5.926 -4.550 -4.633 1.00 87.25 85 GLY A CA 1
ATOM 649 C C . GLY A 1 85 ? 5.537 -4.704 -3.163 1.00 87.25 85 GLY A C 1
ATOM 650 O O . GLY A 1 85 ? 5.542 -3.703 -2.451 1.00 87.25 85 GLY A O 1
ATOM 651 N N . LEU A 1 86 ? 5.207 -5.917 -2.692 1.00 92.00 86 LEU A N 1
ATOM 652 C CA . LEU A 1 86 ? 4.880 -6.152 -1.283 1.00 92.00 86 LEU A CA 1
ATOM 653 C C . LEU A 1 86 ? 6.094 -5.870 -0.399 1.00 92.00 86 LEU A C 1
ATOM 655 O O . LEU A 1 86 ? 7.189 -6.398 -0.615 1.00 92.00 86 LEU A O 1
ATOM 659 N N . VAL A 1 87 ? 5.882 -5.069 0.638 1.00 84.81 87 VAL A N 1
ATOM 660 C CA . VAL A 1 87 ? 6.913 -4.781 1.634 1.00 84.81 87 VAL A CA 1
ATOM 661 C C . VAL A 1 87 ? 6.810 -5.848 2.720 1.00 84.81 87 VAL A C 1
ATOM 663 O O . VAL A 1 87 ? 5.822 -5.909 3.446 1.00 84.81 87 VAL A O 1
ATOM 666 N N . ARG A 1 88 ? 7.808 -6.736 2.813 1.00 64.94 88 ARG A N 1
ATOM 667 C CA . ARG A 1 88 ? 7.863 -7.721 3.904 1.00 64.94 88 ARG A CA 1
ATOM 668 C C . ARG A 1 88 ? 8.188 -7.023 5.227 1.00 64.94 88 ARG A C 1
ATOM 670 O O . ARG A 1 88 ? 9.103 -6.201 5.263 1.00 64.94 88 ARG A O 1
ATOM 677 N N . ARG A 1 89 ? 7.425 -7.381 6.264 1.00 55.47 89 ARG A N 1
ATOM 678 C CA . ARG A 1 89 ? 7.651 -7.024 7.672 1.00 55.47 89 ARG A CA 1
ATOM 679 C C . ARG A 1 89 ? 9.024 -7.489 8.157 1.00 55.47 89 ARG A C 1
ATOM 681 O O . ARG A 1 89 ? 9.447 -8.593 7.739 1.00 55.47 89 ARG A O 1
#

Secondary structure (DSSP, 8-state):
---B-GGGSPTT--EEEEEEESSHHHHHHHHHHHHHHT---EEEEEEE--SSTTSPPEEEEEEEEEGGGHHHHHHHHHHTT--TTB---

Radius of gyration: 13.09 Å; Cα contacts (8 Å, |Δi|>4): 148; chains: 1; bounding box: 38×26×31 Å

Nearest PDB structures (foldseek):
  2hfv-assembly1_A  TM=6.504E-01  e=1.693E-03  Pseudomonas aeruginosa
  4usi-assembly1_C  TM=6.061E-01  e=5.359E-03  Chlamydomonas reinhardtii
  5ovo-assembly1_B  TM=6.054E-01  e=1.808E-02  Azospirillum brasilense
  2j9d-assembly3_G  TM=5.848E-01  e=1.400E-02  Methanocaldococcus jannaschii
  2j9d-assembly3_H  TM=5.828E-01  e=2.055E-02  Methanocaldococcus jannaschii